Protein AF-A0A9D5FJN6-F1 (afdb_monomer_lite)

Structure (mmCIF, N/CA/C/O backbone):
data_AF-A0A9D5FJN6-F1
#
_entry.id   AF-A0A9D5FJN6-F1
#
loop_
_atom_site.group_PDB
_atom_site.id
_atom_site.type_symbol
_atom_site.label_atom_id
_atom_site.label_alt_id
_atom_site.label_comp_id
_atom_site.label_asym_id
_atom_site.label_entity_id
_atom_site.label_seq_id
_atom_site.pdbx_PDB_ins_code
_atom_site.Cartn_x
_atom_site.Cartn_y
_atom_site.Cartn_z
_atom_site.occupancy
_atom_site.B_iso_or_equiv
_atom_site.auth_seq_id
_atom_site.auth_comp_id
_atom_site.auth_asym_id
_atom_site.auth_atom_id
_atom_site.pdbx_PDB_model_num
ATOM 1 N N . MET A 1 1 ? -35.938 20.165 36.964 1.00 55.41 1 MET A N 1
ATOM 2 C CA . MET A 1 1 ? -35.004 19.094 36.531 1.00 55.41 1 MET A CA 1
ATOM 3 C C . MET A 1 1 ? -34.526 18.337 37.762 1.00 55.41 1 MET A C 1
ATOM 5 O O . MET A 1 1 ? -33.986 18.977 38.655 1.00 55.41 1 MET A O 1
ATOM 9 N N . LYS A 1 2 ? -34.762 17.019 37.854 1.00 56.34 2 LYS A N 1
ATOM 10 C CA . LYS A 1 2 ? -34.314 16.206 39.000 1.00 56.34 2 LYS A CA 1
ATOM 11 C C . LYS A 1 2 ? -32.778 16.084 38.978 1.00 56.34 2 LYS A C 1
ATOM 13 O O . LYS A 1 2 ? -32.235 15.764 37.924 1.00 56.34 2 LYS A O 1
ATOM 18 N N . PRO A 1 3 ? -32.067 16.296 40.097 1.00 59.59 3 PRO A N 1
ATOM 19 C CA . PRO A 1 3 ? -30.599 16.269 40.136 1.00 59.59 3 PRO A CA 1
ATOM 20 C C . PRO A 1 3 ? -29.989 14.943 39.643 1.00 59.59 3 PRO A C 1
ATOM 22 O O . PRO A 1 3 ? -28.913 14.951 39.050 1.00 59.59 3 PRO A O 1
ATOM 25 N N . GLY A 1 4 ? -30.714 13.823 39.762 1.00 65.62 4 GLY A N 1
ATOM 26 C CA . GLY A 1 4 ? -30.275 12.518 39.256 1.00 65.62 4 GLY A CA 1
ATOM 27 C C . GLY A 1 4 ? -30.167 12.400 37.727 1.00 65.62 4 GLY A C 1
ATOM 28 O O . GLY A 1 4 ? -29.387 11.587 37.242 1.00 65.62 4 GLY A O 1
ATOM 29 N N . SER A 1 5 ? -30.875 13.225 36.943 1.00 69.12 5 SER A N 1
ATOM 30 C CA . SER A 1 5 ? -30.835 13.114 35.475 1.00 69.12 5 SER A CA 1
ATOM 31 C C . SER A 1 5 ? -29.554 13.695 34.867 1.00 69.12 5 SER A C 1
ATOM 33 O O . SER A 1 5 ? -29.103 13.229 33.828 1.00 69.12 5 SER A O 1
ATOM 35 N N . LYS A 1 6 ? -28.936 14.691 35.516 1.00 77.81 6 LYS A N 1
ATOM 36 C CA . LYS A 1 6 ? -27.682 15.304 35.040 1.00 77.81 6 LYS A CA 1
ATOM 37 C C . LYS A 1 6 ? -26.479 14.379 35.242 1.00 77.81 6 LYS A C 1
ATOM 39 O O . LYS A 1 6 ? -25.625 14.295 34.367 1.00 77.81 6 LYS A O 1
ATOM 44 N N . LEU A 1 7 ? -26.448 13.654 36.362 1.00 80.25 7 LEU A N 1
ATOM 45 C CA . LEU A 1 7 ? -25.400 12.674 36.662 1.00 80.25 7 LEU A CA 1
ATOM 46 C C . LEU A 1 7 ? -25.478 11.458 35.732 1.00 80.25 7 LEU A C 1
ATOM 48 O O . LEU A 1 7 ? -24.451 11.003 35.239 1.00 80.25 7 LEU A O 1
ATOM 52 N N . ALA A 1 8 ? -26.692 10.988 35.424 1.00 83.50 8 ALA A N 1
ATOM 53 C CA . ALA A 1 8 ? -26.897 9.903 34.467 1.00 83.50 8 ALA A CA 1
ATOM 54 C C . ALA A 1 8 ? -26.418 10.280 33.054 1.00 83.50 8 ALA A C 1
ATOM 56 O O . ALA A 1 8 ? -25.700 9.510 32.421 1.00 83.50 8 ALA A O 1
ATOM 57 N N . VAL A 1 9 ? -26.750 11.487 32.582 1.00 88.06 9 VAL A N 1
ATOM 58 C CA . VAL A 1 9 ? -26.284 11.986 31.276 1.00 88.06 9 VAL A CA 1
ATOM 59 C C . VAL A 1 9 ? -24.763 12.154 31.259 1.00 88.06 9 VAL A C 1
ATOM 61 O O . VAL A 1 9 ? -24.118 11.720 30.308 1.00 88.06 9 VAL A O 1
ATOM 64 N N . GLY A 1 10 ? -24.174 12.716 32.319 1.00 90.38 10 GLY A N 1
ATOM 65 C CA . GLY A 1 10 ? -22.720 12.859 32.433 1.00 90.38 10 GLY A CA 1
ATOM 66 C C . GLY A 1 10 ? -21.983 11.517 32.393 1.00 90.38 10 GLY A C 1
ATOM 67 O O . GLY A 1 10 ? -21.005 11.375 31.661 1.00 90.38 10 GLY A O 1
ATOM 68 N N . GLY A 1 11 ? -22.488 10.511 33.113 1.00 92.69 11 GLY A N 1
ATOM 69 C CA . GLY A 1 11 ? -21.930 9.158 33.090 1.00 92.69 11 GLY A CA 1
ATOM 70 C C . GLY A 1 11 ? -22.026 8.497 31.713 1.00 92.69 11 GLY A C 1
ATOM 71 O O . GLY A 1 11 ? -21.062 7.885 31.256 1.00 92.69 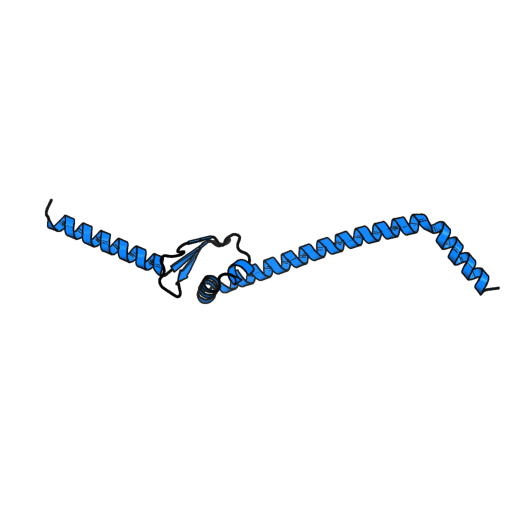11 GLY A O 1
ATOM 72 N N . LEU A 1 12 ? -23.154 8.671 31.018 1.00 94.19 12 LEU A N 1
ATOM 73 C CA . LEU A 1 12 ? -23.359 8.103 29.684 1.00 94.19 12 LEU A CA 1
ATOM 74 C C . LEU A 1 12 ? -22.412 8.720 28.644 1.00 94.19 12 LEU A C 1
ATOM 76 O O . LEU A 1 12 ? -21.827 8.003 27.833 1.00 94.19 12 LEU A O 1
ATOM 80 N N . LEU A 1 13 ? -22.215 10.040 28.703 1.00 94.94 13 LEU A N 1
ATOM 81 C CA . LEU A 1 13 ? -21.277 10.749 27.831 1.00 94.94 13 LEU A CA 1
ATOM 82 C C . LEU A 1 13 ? -19.830 10.310 28.078 1.00 94.94 13 LEU A C 1
ATOM 84 O O . LEU A 1 13 ? -19.089 10.079 27.124 1.00 94.94 13 LEU A O 1
ATOM 88 N N . LEU A 1 14 ? -19.437 10.142 29.343 1.00 94.88 14 LEU A N 1
ATOM 89 C CA . LEU A 1 14 ? -18.101 9.661 29.688 1.00 94.88 14 LEU A CA 1
ATOM 90 C C . LEU A 1 14 ? -17.868 8.230 29.182 1.00 94.88 14 LEU A C 1
ATOM 92 O O . LEU A 1 14 ? -16.828 7.951 28.587 1.00 94.88 14 LEU A O 1
ATOM 96 N N . ALA A 1 15 ? -18.843 7.337 29.365 1.00 95.44 15 ALA A N 1
ATOM 97 C CA . ALA A 1 15 ? -18.762 5.969 28.862 1.00 95.44 15 ALA A CA 1
ATOM 98 C C . ALA A 1 15 ? -18.632 5.933 27.330 1.00 95.44 15 ALA A C 1
ATOM 100 O O . ALA A 1 15 ? -17.781 5.218 26.800 1.00 95.44 15 ALA A O 1
ATOM 101 N N . ALA A 1 16 ? -19.412 6.753 26.617 1.00 95.62 16 ALA A N 1
ATOM 102 C CA . ALA A 1 16 ? -19.326 6.872 25.163 1.00 95.62 16 ALA A CA 1
ATOM 103 C C . ALA A 1 16 ? -17.960 7.409 24.701 1.00 95.62 16 ALA A C 1
ATOM 105 O O . ALA A 1 16 ? -17.390 6.901 23.732 1.00 95.62 16 ALA A O 1
ATOM 106 N N . ALA A 1 17 ? -17.399 8.392 25.412 1.00 94.62 17 ALA A N 1
ATOM 107 C CA . ALA A 1 17 ? -16.075 8.934 25.116 1.00 94.62 17 ALA A CA 1
ATOM 108 C C . ALA A 1 17 ? -14.974 7.874 25.294 1.00 94.62 17 ALA A C 1
ATOM 110 O O . ALA A 1 17 ? -14.144 7.687 24.403 1.00 94.62 17 ALA A O 1
ATOM 111 N N . LEU A 1 18 ? -15.001 7.124 26.401 1.00 95.19 18 LEU A N 1
ATOM 112 C CA . LEU A 1 18 ? -14.038 6.051 26.668 1.00 95.19 18 LEU A CA 1
ATOM 113 C C . LEU A 1 18 ? -14.151 4.908 25.653 1.00 95.19 18 LEU A C 1
ATOM 115 O O . LEU A 1 18 ? -13.131 4.425 25.163 1.00 95.19 18 LEU A O 1
ATOM 119 N N . ALA A 1 19 ? -15.373 4.515 25.284 1.00 94.81 19 ALA A N 1
ATOM 120 C CA . ALA A 1 19 ? -15.601 3.502 24.255 1.00 94.81 19 ALA A CA 1
ATOM 121 C C . ALA A 1 19 ? -15.058 3.946 22.887 1.00 94.81 19 ALA A C 1
ATOM 123 O O . ALA A 1 19 ? -14.404 3.164 22.195 1.00 94.81 19 ALA A O 1
ATOM 124 N N . SER A 1 20 ? -15.267 5.215 22.526 1.00 92.44 20 SER A N 1
ATOM 125 C CA . SER A 1 20 ? -14.778 5.786 21.265 1.00 92.44 20 SER A CA 1
ATOM 126 C C . SER A 1 20 ? -13.250 5.795 21.210 1.00 92.44 20 SER A C 1
ATOM 128 O O . SER A 1 20 ? -12.660 5.321 20.239 1.00 92.44 20 SER A O 1
ATOM 130 N N . LEU A 1 21 ? -12.594 6.250 22.282 1.00 93.06 21 LEU A N 1
ATOM 131 C CA . LEU A 1 21 ? -11.133 6.227 22.396 1.00 93.06 21 LEU A CA 1
ATOM 132 C C . LEU A 1 21 ? -10.582 4.797 22.387 1.00 93.06 21 LEU A C 1
ATOM 134 O O . LEU A 1 21 ? -9.571 4.533 21.740 1.00 93.06 21 LEU A O 1
ATOM 138 N N . GLY A 1 22 ? -11.269 3.862 23.046 1.00 93.06 22 GLY A N 1
ATOM 139 C CA . GLY A 1 22 ? -10.937 2.439 23.029 1.00 93.06 22 GLY A CA 1
ATOM 140 C C . GLY A 1 22 ? -10.969 1.848 21.616 1.00 93.06 22 GLY A C 1
ATOM 141 O O . GLY A 1 22 ? -10.050 1.142 21.188 1.00 93.06 22 GLY A O 1
ATOM 142 N N . TRP A 1 23 ? -12.013 2.177 20.853 1.00 94.12 23 TRP A N 1
ATOM 143 C CA . TRP A 1 23 ? -12.166 1.726 19.473 1.00 94.12 23 TRP A CA 1
ATOM 144 C C . TRP A 1 23 ? -11.106 2.337 18.549 1.00 94.12 23 TRP A C 1
ATOM 146 O O . TRP A 1 23 ? -10.448 1.604 17.812 1.00 94.12 23 TRP A O 1
ATOM 156 N N . MET A 1 24 ? -10.879 3.651 18.633 1.00 92.25 24 MET A N 1
ATOM 157 C CA . MET A 1 24 ? -9.876 4.354 17.821 1.00 92.25 24 MET A CA 1
ATOM 158 C C . MET A 1 24 ? -8.446 3.917 18.156 1.00 92.25 24 MET A C 1
ATOM 160 O O . MET A 1 24 ? -7.610 3.756 17.269 1.00 92.25 24 MET A O 1
ATOM 164 N N . GLY A 1 25 ? -8.155 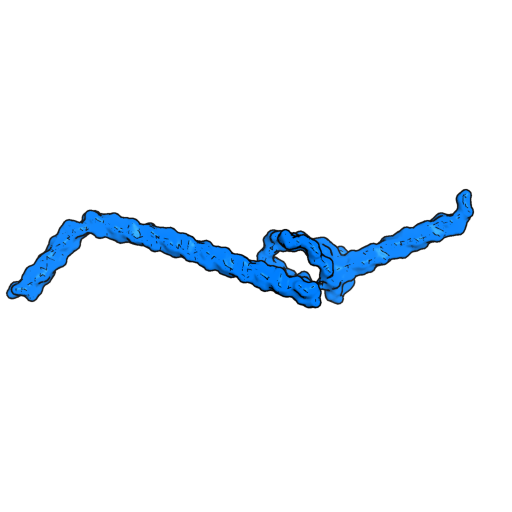3.690 19.436 1.00 91.69 25 GLY A N 1
ATOM 165 C CA . GLY A 1 25 ? -6.831 3.280 19.890 1.00 91.69 25 GLY A CA 1
ATOM 166 C C . GLY A 1 25 ? -6.476 1.835 19.539 1.00 91.69 25 GLY A C 1
ATOM 167 O O . GLY A 1 25 ? -5.305 1.470 19.576 1.00 91.69 25 GLY A O 1
ATOM 168 N N . SER A 1 26 ? -7.460 1.012 19.171 1.00 93.62 26 SER A N 1
ATOM 169 C CA . SER A 1 26 ? -7.263 -0.402 18.828 1.00 93.62 26 SER A CA 1
ATOM 170 C C . SER A 1 26 ? -7.293 -0.691 17.328 1.00 93.62 26 SER A C 1
ATOM 172 O O . SER A 1 26 ? -7.040 -1.831 16.945 1.00 93.62 26 SER A O 1
ATOM 174 N N . ARG A 1 27 ? -7.587 0.291 16.464 1.00 94.56 27 ARG A N 1
ATOM 175 C CA . ARG A 1 27 ? -7.759 0.076 15.017 1.00 94.56 27 ARG A CA 1
ATOM 176 C C . ARG A 1 27 ? -7.049 1.126 14.169 1.00 94.56 27 ARG A C 1
ATOM 178 O O . ARG A 1 27 ? -6.999 2.299 14.522 1.00 94.56 27 ARG A O 1
ATOM 185 N N . TYR A 1 28 ? -6.514 0.688 13.036 1.00 94.25 28 TYR A N 1
ATOM 186 C CA . TYR A 1 28 ? -6.154 1.539 11.911 1.00 94.25 28 TYR A CA 1
ATOM 187 C C . TYR A 1 28 ? -7.356 1.663 10.971 1.00 94.25 28 TYR A C 1
ATOM 189 O O . TYR A 1 28 ? -8.007 0.667 10.655 1.00 94.25 28 TYR A O 1
ATOM 197 N N . VAL A 1 29 ? -7.613 2.877 10.499 1.00 95.25 29 VAL A N 1
ATOM 198 C CA . VAL A 1 29 ? -8.503 3.171 9.375 1.00 95.25 29 VAL A CA 1
ATOM 199 C C . VAL A 1 29 ? -7.621 3.592 8.208 1.00 95.25 29 VAL A C 1
ATOM 201 O O . VAL A 1 29 ? -7.021 4.665 8.230 1.00 95.25 29 VAL A O 1
ATOM 204 N N . ILE A 1 30 ? -7.507 2.726 7.211 1.00 95.44 30 ILE A N 1
ATOM 205 C CA . ILE A 1 30 ? -6.594 2.888 6.084 1.00 95.44 30 ILE A CA 1
ATOM 206 C C . ILE A 1 30 ? -7.432 3.154 4.842 1.00 95.44 30 ILE A C 1
ATOM 208 O O . ILE A 1 30 ? -8.247 2.322 4.456 1.00 95.44 30 ILE A O 1
ATOM 212 N N . ARG A 1 31 ? -7.247 4.307 4.207 1.00 95.75 31 ARG A N 1
ATOM 213 C CA . ARG A 1 31 ? -7.856 4.608 2.913 1.00 95.75 31 ARG A CA 1
ATOM 214 C C . ARG A 1 31 ? -6.954 4.080 1.803 1.00 95.75 31 ARG A C 1
ATOM 216 O O . ARG A 1 31 ? -5.844 4.574 1.638 1.00 95.75 31 ARG A O 1
ATOM 223 N N . THR A 1 32 ? -7.422 3.090 1.063 1.00 94.06 32 THR A N 1
ATOM 224 C CA . THR A 1 32 ? -6.760 2.522 -0.117 1.00 94.06 32 THR A CA 1
ATOM 225 C C . THR A 1 32 ? -7.362 3.110 -1.394 1.00 94.06 32 THR A C 1
ATOM 227 O O . THR A 1 32 ? -8.349 3.852 -1.342 1.00 94.06 32 THR A O 1
ATOM 230 N N . SER A 1 33 ? -6.770 2.810 -2.552 1.00 89.88 33 SER A N 1
ATOM 231 C CA . SER A 1 33 ? -7.343 3.170 -3.860 1.00 89.88 33 SER A CA 1
ATOM 232 C C . SER A 1 33 ? -8.714 2.520 -4.102 1.00 89.88 33 SER A C 1
ATOM 234 O O . SER A 1 33 ? -9.553 3.106 -4.780 1.00 89.88 33 SER A O 1
ATOM 236 N N . GLU A 1 34 ? -8.959 1.357 -3.496 1.00 88.50 34 GLU A N 1
ATOM 237 C CA . GLU A 1 34 ? -10.192 0.571 -3.633 1.00 88.50 34 GLU A CA 1
ATOM 238 C C . GLU A 1 34 ? -11.257 0.897 -2.573 1.00 88.50 34 GLU A C 1
ATOM 240 O O . GLU A 1 34 ? -12.421 0.534 -2.733 1.00 88.50 34 GLU A O 1
ATOM 245 N N . GLY A 1 35 ? -10.899 1.592 -1.487 1.00 91.50 35 GLY A N 1
ATOM 246 C CA . GLY A 1 35 ? -11.850 1.939 -0.432 1.00 91.50 35 GLY A CA 1
ATOM 247 C C . GLY A 1 35 ? -11.214 2.177 0.934 1.00 91.50 35 GLY A C 1
ATOM 248 O O . GLY A 1 35 ? -10.194 2.851 1.058 1.00 91.50 35 GLY A O 1
ATOM 249 N N . TYR A 1 36 ? -11.854 1.665 1.985 1.00 94.12 36 TYR A N 1
ATOM 250 C CA . TYR A 1 36 ? -11.369 1.767 3.361 1.00 94.12 36 TYR A CA 1
ATOM 251 C C . TYR A 1 36 ? -11.157 0.377 3.955 1.00 94.12 36 TYR A C 1
ATOM 253 O O . TYR A 1 36 ? -12.086 -0.423 4.015 1.00 94.12 36 TYR A O 1
ATOM 261 N N . ALA A 1 37 ? -9.954 0.127 4.461 1.00 93.44 37 ALA A N 1
ATOM 262 C CA . ALA A 1 37 ? -9.619 -1.040 5.258 1.00 93.44 37 ALA A CA 1
ATOM 263 C C . ALA A 1 37 ? -9.579 -0.651 6.740 1.00 93.44 37 ALA A C 1
ATOM 265 O O . ALA A 1 37 ? -8.855 0.261 7.144 1.00 93.44 37 ALA A O 1
ATOM 266 N N . VAL A 1 38 ? -10.353 -1.353 7.567 1.00 94.38 38 VAL A N 1
ATOM 267 C CA . VAL A 1 38 ? -10.317 -1.198 9.025 1.00 94.38 38 VAL A CA 1
ATOM 268 C C . VAL A 1 38 ? -9.663 -2.434 9.615 1.00 94.38 38 VAL A C 1
ATOM 270 O O . VAL A 1 38 ? -10.242 -3.518 9.585 1.00 94.38 38 VAL A O 1
ATOM 273 N N . VAL A 1 39 ? -8.455 -2.274 10.151 1.00 94.50 39 VAL A N 1
ATOM 274 C CA . VAL A 1 39 ? -7.649 -3.390 10.664 1.00 94.50 39 VAL A CA 1
ATOM 275 C C . VAL A 1 39 ? -7.223 -3.131 12.108 1.00 94.50 39 VAL A C 1
ATOM 277 O O . VAL A 1 39 ? -6.924 -1.991 12.465 1.00 94.50 39 VAL A O 1
ATOM 280 N N . PRO A 1 40 ? -7.216 -4.142 12.986 1.00 93.31 40 PRO A N 1
ATOM 281 C CA . PRO A 1 40 ? -6.786 -3.967 14.364 1.00 93.31 40 PRO A CA 1
ATOM 282 C C . PRO A 1 40 ? -5.283 -3.679 14.459 1.00 93.31 40 PRO A C 1
ATOM 284 O O . PRO A 1 40 ? -4.461 -4.179 13.691 1.00 93.31 40 PRO A O 1
ATOM 287 N N . LYS A 1 41 ? -4.930 -2.860 15.449 1.00 91.81 41 LYS A N 1
ATOM 288 C CA . LYS A 1 41 ? -3.553 -2.565 15.834 1.00 91.81 41 LYS A CA 1
ATOM 289 C C . LYS A 1 41 ? -3.007 -3.710 16.675 1.00 91.81 41 LYS A C 1
ATOM 291 O O . LYS A 1 41 ? -3.714 -4.281 17.501 1.00 91.81 41 LYS A O 1
ATOM 296 N N . ARG A 1 42 ? -1.707 -3.980 16.538 1.00 88.38 42 ARG A N 1
ATOM 297 C CA . ARG A 1 42 ? -1.006 -4.915 17.431 1.00 88.38 42 ARG A CA 1
ATOM 298 C C . ARG A 1 42 ? -0.936 -4.395 18.870 1.00 88.38 42 ARG A C 1
ATOM 300 O O . ARG A 1 42 ? -1.010 -5.182 19.807 1.00 88.38 42 ARG A O 1
ATOM 307 N N . PHE A 1 43 ? -0.776 -3.084 19.033 1.00 88.88 43 PHE A N 1
ATOM 308 C CA . PHE A 1 43 ? -0.689 -2.417 20.328 1.00 88.88 43 PHE A CA 1
ATOM 309 C C . PHE A 1 43 ? -1.685 -1.267 20.385 1.00 88.88 43 PHE A C 1
ATOM 311 O O . PHE A 1 43 ? -1.911 -0.590 19.379 1.00 88.88 43 PHE A O 1
ATOM 318 N N . PHE A 1 44 ? -2.259 -1.037 21.565 1.00 90.44 44 PHE A N 1
ATOM 319 C CA . PHE A 1 44 ? -3.133 0.105 21.778 1.00 90.44 44 PHE A CA 1
ATOM 320 C C . PHE A 1 44 ? -2.343 1.402 21.588 1.00 90.44 44 PHE A C 1
ATOM 322 O O . PHE A 1 44 ? -1.348 1.636 22.271 1.00 90.44 44 PHE A O 1
ATOM 329 N N . SER A 1 45 ? -2.785 2.243 20.658 1.00 89.19 45 SER A N 1
ATOM 330 C CA . SER A 1 45 ? -2.220 3.569 20.458 1.00 89.19 45 SER A CA 1
ATOM 331 C C . SER A 1 45 ? -3.225 4.502 19.802 1.00 89.19 45 SER A C 1
ATOM 333 O O . SER A 1 45 ? -3.815 4.179 18.771 1.00 89.19 45 SER A O 1
ATOM 335 N N . LEU A 1 46 ? -3.355 5.705 20.356 1.00 88.00 46 LEU A N 1
ATOM 336 C CA . LEU A 1 46 ? -4.068 6.811 19.717 1.00 88.00 46 LEU A CA 1
ATOM 337 C C . LEU A 1 46 ? -3.207 7.519 18.660 1.00 88.00 46 LEU A C 1
ATOM 339 O O . LEU A 1 46 ? -3.728 8.323 17.891 1.00 88.00 46 LEU A O 1
ATOM 343 N N . SER A 1 47 ? -1.909 7.199 18.577 1.00 81.56 47 SER A N 1
ATOM 344 C CA . SER A 1 47 ? -1.085 7.641 17.456 1.00 81.56 47 SER A CA 1
ATOM 345 C C . SER A 1 47 ? -1.550 6.946 16.178 1.00 81.56 47 SER A C 1
ATOM 347 O O . SER A 1 47 ? -1.811 5.738 16.162 1.00 81.56 47 SER A O 1
ATOM 349 N N . THR A 1 48 ? -1.698 7.735 15.113 1.00 81.81 48 THR A N 1
ATOM 350 C CA . THR A 1 48 ? -2.018 7.261 13.760 1.00 81.81 48 THR A CA 1
ATOM 351 C C . THR A 1 48 ? -3.253 6.354 13.730 1.00 81.81 48 THR A C 1
ATOM 353 O O . THR A 1 48 ? -3.171 5.133 13.600 1.00 81.81 48 THR A O 1
ATOM 356 N N . VAL A 1 49 ? -4.434 6.946 13.918 1.00 90.75 49 VAL A N 1
ATOM 357 C CA . VAL A 1 49 ? -5.724 6.245 13.751 1.00 90.75 49 VAL A CA 1
ATOM 358 C C . VAL A 1 49 ? -6.092 6.142 12.274 1.00 90.75 49 VAL A C 1
ATOM 360 O O . VAL A 1 49 ? -6.614 5.121 11.841 1.00 90.75 49 VAL A O 1
ATOM 363 N N . TYR A 1 50 ? -5.773 7.180 11.501 1.00 94.19 50 TYR A N 1
ATOM 364 C CA . TYR A 1 50 ? -6.092 7.285 10.085 1.00 94.19 50 TYR A CA 1
ATOM 365 C C . TYR A 1 50 ? -4.823 7.295 9.233 1.00 94.19 50 TYR A C 1
ATOM 367 O O . TYR A 1 50 ? -3.856 7.982 9.566 1.00 94.19 50 TYR A O 1
ATOM 375 N N . VAL A 1 51 ? -4.846 6.550 8.131 1.00 94.06 51 VAL A N 1
ATOM 376 C CA . VAL A 1 51 ? -3.753 6.444 7.162 1.00 94.06 51 VAL A CA 1
ATOM 377 C C . VAL A 1 51 ? -4.335 6.598 5.762 1.00 94.06 51 VAL A C 1
ATOM 379 O O . VAL A 1 51 ? -5.211 5.831 5.378 1.00 94.06 51 VAL A O 1
ATOM 382 N N . ASP A 1 52 ? -3.851 7.567 4.986 1.00 95.56 52 ASP A N 1
ATOM 383 C CA . ASP A 1 52 ? -4.170 7.654 3.557 1.00 95.56 52 ASP A CA 1
ATOM 384 C C . ASP A 1 52 ? -3.072 6.949 2.757 1.00 95.56 52 ASP A C 1
ATOM 386 O O . ASP A 1 52 ? -1.948 7.443 2.667 1.00 95.56 52 ASP A O 1
ATOM 390 N N . ALA A 1 53 ? -3.398 5.772 2.230 1.00 94.25 53 ALA A N 1
ATOM 391 C CA . ALA A 1 53 ? -2.507 4.900 1.475 1.00 94.25 53 ALA A CA 1
ATOM 392 C C . ALA A 1 53 ? -2.909 4.792 -0.007 1.00 94.25 53 ALA A C 1
ATOM 394 O O . ALA A 1 53 ? -2.468 3.884 -0.707 1.00 94.25 53 ALA A O 1
ATOM 395 N N . ARG A 1 54 ? -3.747 5.711 -0.511 1.00 94.06 54 ARG A N 1
ATOM 396 C CA . ARG A 1 54 ? -4.211 5.700 -1.911 1.00 94.06 54 ARG A CA 1
ATOM 397 C C . ARG A 1 54 ? -3.089 5.809 -2.933 1.00 94.06 54 ARG A C 1
ATOM 399 O O . ARG A 1 54 ? -3.196 5.243 -4.011 1.00 94.06 54 ARG A O 1
ATOM 406 N N . THR A 1 55 ? -2.057 6.575 -2.604 1.00 94.12 55 THR A N 1
ATOM 407 C CA . THR A 1 55 ? -0.900 6.827 -3.473 1.00 94.12 55 THR A CA 1
ATOM 408 C C . THR A 1 55 ? 0.338 6.077 -2.999 1.00 94.12 55 THR A C 1
ATOM 410 O O . THR A 1 55 ? 1.447 6.427 -3.391 1.00 94.12 55 THR A O 1
ATOM 413 N N . TRP A 1 56 ? 0.174 5.128 -2.076 1.00 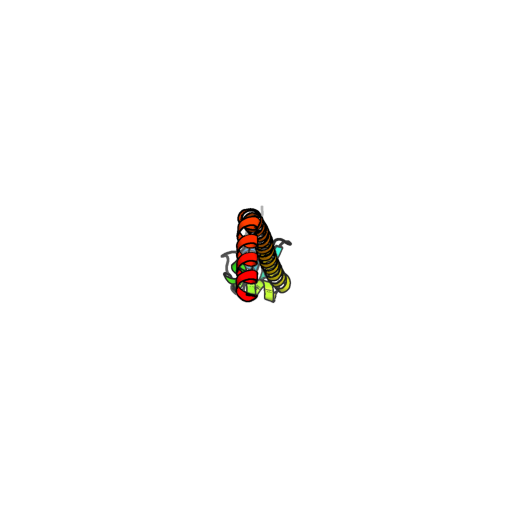94.94 56 TRP A N 1
ATOM 414 C CA . TRP A 1 56 ? 1.299 4.366 -1.560 1.00 94.94 56 TRP A CA 1
ATOM 415 C C . TRP A 1 56 ? 1.735 3.324 -2.564 1.00 94.94 56 TRP A C 1
ATOM 417 O O . TRP A 1 56 ? 0.914 2.626 -3.153 1.00 94.94 56 TRP A O 1
ATOM 427 N N . THR A 1 57 ? 3.047 3.211 -2.679 1.00 94.19 57 THR A N 1
ATOM 428 C CA . THR A 1 57 ? 3.711 2.146 -3.406 1.00 94.19 57 THR A CA 1
ATOM 429 C C . THR A 1 57 ? 3.896 0.911 -2.529 1.00 94.19 57 THR A C 1
ATOM 431 O O . THR A 1 57 ? 3.786 0.976 -1.298 1.00 94.19 57 THR A O 1
ATOM 434 N N . TYR A 1 58 ? 4.269 -0.222 -3.122 1.00 93.12 58 TYR A N 1
ATOM 435 C CA . TYR A 1 58 ? 4.677 -1.399 -2.354 1.00 93.12 58 TYR A CA 1
ATOM 436 C C . TYR A 1 58 ? 5.806 -1.060 -1.366 1.00 93.12 58 TYR A C 1
ATOM 438 O O . TYR A 1 58 ? 5.813 -1.530 -0.226 1.00 93.12 58 TYR A O 1
ATOM 446 N N . ARG A 1 59 ? 6.733 -0.178 -1.760 1.00 93.19 59 ARG A N 1
ATOM 447 C CA . ARG A 1 59 ? 7.827 0.292 -0.900 1.00 93.19 59 ARG A CA 1
ATOM 448 C C . ARG A 1 59 ? 7.329 1.095 0.304 1.00 93.19 59 ARG A C 1
ATOM 450 O O . ARG A 1 59 ? 7.897 0.966 1.386 1.00 93.19 59 ARG A O 1
ATOM 457 N N . ASP A 1 60 ? 6.268 1.882 0.152 1.00 95.31 60 ASP A N 1
ATOM 458 C CA . ASP A 1 60 ? 5.668 2.629 1.265 1.00 95.31 60 ASP A CA 1
ATOM 459 C C . ASP A 1 60 ? 5.049 1.707 2.320 1.00 95.31 60 ASP A C 1
ATOM 461 O O . ASP A 1 60 ? 5.118 2.004 3.519 1.00 95.31 60 ASP A O 1
ATOM 465 N N . PHE A 1 61 ? 4.484 0.576 1.884 1.00 94.00 61 PHE A N 1
ATOM 466 C CA . PHE A 1 61 ? 4.044 -0.496 2.777 1.00 94.00 61 PHE A CA 1
ATOM 467 C C . PHE A 1 61 ? 5.225 -1.248 3.395 1.00 94.00 61 PHE A C 1
ATOM 469 O O . PHE A 1 61 ? 5.160 -1.647 4.559 1.00 94.00 61 PHE A O 1
ATOM 476 N N . ASP A 1 62 ? 6.320 -1.437 2.656 1.00 93.69 62 ASP A N 1
ATOM 477 C CA . ASP A 1 62 ? 7.517 -2.089 3.189 1.00 93.69 62 ASP A CA 1
ATOM 478 C C . ASP A 1 62 ? 8.195 -1.250 4.284 1.00 93.69 62 ASP A C 1
ATOM 480 O O . ASP A 1 62 ? 8.612 -1.786 5.310 1.00 93.69 62 ASP A O 1
ATOM 484 N N . ALA A 1 63 ? 8.172 0.077 4.133 1.00 94.81 63 ALA A N 1
ATOM 485 C CA . ALA A 1 63 ? 8.634 1.033 5.137 1.00 94.81 63 ALA A CA 1
ATOM 486 C C . ALA A 1 63 ? 7.765 1.073 6.412 1.00 94.81 63 ALA A C 1
ATOM 488 O O . ALA A 1 63 ? 8.184 1.652 7.414 1.00 94.81 63 ALA A O 1
ATOM 489 N N . ARG A 1 64 ? 6.562 0.479 6.389 1.00 93.25 64 ARG A N 1
ATOM 490 C CA . ARG A 1 64 ? 5.590 0.473 7.500 1.00 93.25 64 ARG A CA 1
ATOM 491 C C . ARG A 1 64 ? 5.113 -0.950 7.807 1.00 93.25 64 ARG A C 1
ATOM 493 O O . ARG A 1 64 ? 3.957 -1.310 7.541 1.00 93.25 64 ARG A O 1
ATOM 500 N N . PRO A 1 65 ? 6.001 -1.799 8.356 1.00 93.06 65 PRO A N 1
ATOM 501 C CA . PRO A 1 65 ? 5.747 -3.226 8.523 1.00 93.06 65 PRO A CA 1
ATOM 502 C C . PRO A 1 65 ? 4.561 -3.533 9.445 1.00 93.06 65 PRO A C 1
ATOM 504 O O . PRO A 1 65 ? 3.930 -4.577 9.295 1.00 93.06 65 PRO A O 1
ATOM 507 N N . GLU A 1 66 ? 4.238 -2.658 10.395 1.00 91.81 66 GLU A N 1
ATOM 508 C CA . GLU A 1 66 ? 3.077 -2.777 11.277 1.00 91.81 66 GLU A CA 1
ATOM 509 C C . GLU A 1 66 ? 1.750 -2.670 10.519 1.00 91.81 66 GLU A C 1
ATOM 511 O O . GLU A 1 66 ? 0.857 -3.488 10.746 1.00 91.81 66 GLU A O 1
ATOM 516 N N . ILE A 1 67 ? 1.649 -1.734 9.572 1.00 92.44 67 ILE A N 1
ATOM 517 C CA . ILE A 1 67 ? 0.465 -1.560 8.724 1.00 92.44 67 ILE A CA 1
ATOM 518 C C . ILE A 1 67 ? 0.373 -2.718 7.737 1.00 92.44 67 ILE A C 1
ATOM 520 O O . ILE A 1 67 ? -0.685 -3.333 7.616 1.00 92.44 67 ILE A O 1
ATOM 524 N N . ARG A 1 68 ? 1.495 -3.072 7.094 1.00 94.31 68 ARG A N 1
ATOM 525 C CA . ARG A 1 68 ? 1.551 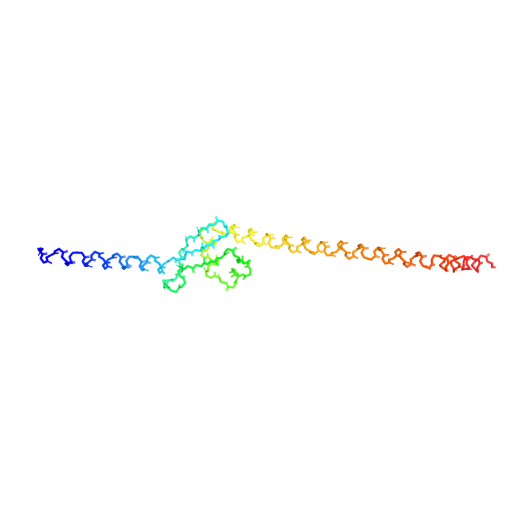-4.204 6.162 1.00 94.31 68 ARG A CA 1
ATOM 526 C C . ARG A 1 68 ? 1.076 -5.492 6.827 1.00 94.31 68 ARG A C 1
ATOM 528 O 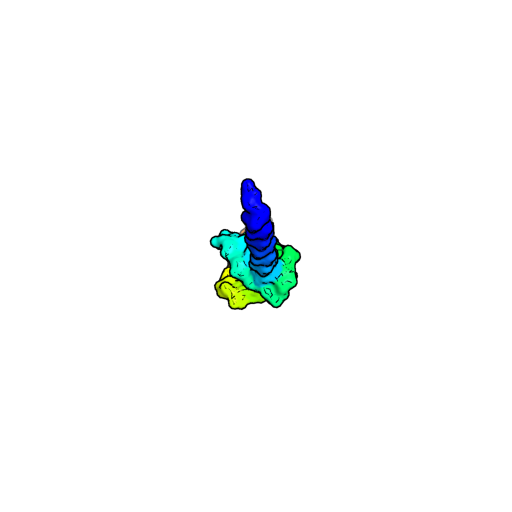O . ARG A 1 68 ? 0.182 -6.150 6.310 1.00 94.31 68 ARG A O 1
ATOM 535 N N . LYS A 1 69 ? 1.625 -5.825 8.000 1.00 93.19 69 LYS A N 1
ATOM 536 C CA . LYS A 1 69 ? 1.237 -7.030 8.748 1.00 93.19 69 LYS A CA 1
ATOM 537 C C . LYS A 1 69 ? -0.241 -7.015 9.124 1.00 93.19 69 LYS A C 1
ATOM 539 O O . LYS A 1 69 ? -0.890 -8.035 8.929 1.00 93.19 69 LYS A O 1
ATOM 544 N N . ALA A 1 70 ? -0.761 -5.889 9.617 1.00 93.00 70 ALA A N 1
ATOM 545 C CA . ALA A 1 70 ? -2.173 -5.766 9.975 1.00 93.00 70 ALA A CA 1
ATOM 546 C C . ALA A 1 70 ? -3.095 -5.921 8.754 1.00 93.00 70 ALA A C 1
ATOM 548 O O . ALA A 1 70 ? -4.125 -6.577 8.832 1.00 93.00 70 ALA A O 1
ATOM 549 N N . MET A 1 71 ? -2.728 -5.371 7.601 1.00 94.00 71 MET A N 1
ATOM 550 C CA . MET A 1 71 ? -3.496 -5.565 6.371 1.00 94.00 71 MET A CA 1
ATOM 551 C C . MET A 1 71 ? -3.459 -7.023 5.905 1.00 94.00 71 MET A C 1
ATOM 553 O O . MET A 1 71 ? -4.510 -7.623 5.679 1.00 94.00 71 MET A O 1
ATOM 557 N N . THR A 1 72 ? -2.272 -7.629 5.838 1.00 93.75 72 THR A N 1
ATOM 558 C CA . THR A 1 72 ? -2.113 -9.025 5.412 1.00 93.75 72 THR A CA 1
ATOM 559 C C . THR A 1 72 ? -2.850 -9.999 6.332 1.00 93.75 72 THR A C 1
ATOM 561 O O . THR A 1 72 ? -3.545 -10.884 5.843 1.00 93.75 72 THR A O 1
ATOM 564 N N . SER A 1 73 ? -2.764 -9.829 7.656 1.00 92.56 73 SER A N 1
ATOM 565 C CA . SER A 1 73 ? -3.427 -10.729 8.613 1.00 92.56 73 SER A CA 1
ATOM 566 C C . SER A 1 73 ? -4.953 -10.605 8.625 1.00 92.56 73 SER A C 1
ATOM 568 O O . SER A 1 73 ? -5.620 -11.457 9.203 1.00 92.56 73 SER A O 1
ATOM 570 N N . HIS A 1 74 ? -5.506 -9.559 8.006 1.00 92.25 74 HIS A N 1
ATOM 571 C CA . HIS A 1 74 ? -6.943 -9.284 7.953 1.00 92.25 74 HIS A CA 1
ATOM 572 C C . HIS A 1 74 ? -7.525 -9.367 6.537 1.00 92.25 74 HIS A C 1
ATOM 574 O O . HIS A 1 74 ? -8.568 -8.777 6.271 1.00 92.25 74 HIS A O 1
ATOM 580 N N . GLY A 1 75 ? -6.878 -10.123 5.644 1.00 91.88 75 GLY A N 1
ATOM 581 C CA . GLY A 1 75 ? -7.432 -10.460 4.329 1.00 91.88 75 GLY A CA 1
ATOM 582 C C . GLY A 1 75 ? -7.134 -9.452 3.220 1.00 91.88 75 GLY A C 1
ATOM 583 O O . GLY A 1 75 ? -7.591 -9.640 2.104 1.00 91.88 75 GLY A O 1
ATOM 584 N N . TYR A 1 76 ? -6.323 -8.424 3.484 1.00 93.06 76 TYR A N 1
ATOM 585 C CA . TYR A 1 76 ? -5.880 -7.458 2.469 1.00 93.06 76 TYR A CA 1
ATOM 586 C C . TYR A 1 76 ? -4.489 -7.804 1.907 1.00 93.06 76 TYR A C 1
ATOM 588 O O . TYR A 1 76 ? -3.762 -6.929 1.442 1.00 93.06 76 TYR A O 1
ATOM 596 N N . GLY A 1 77 ? -4.071 -9.072 2.003 1.00 90.81 77 GLY A N 1
ATOM 597 C CA . GLY A 1 77 ? -2.789 -9.537 1.461 1.00 90.81 77 GLY A CA 1
ATOM 598 C C . GLY A 1 77 ? -2.731 -9.459 -0.065 1.00 90.81 77 GLY A C 1
ATOM 599 O O . GLY A 1 77 ? -1.700 -9.068 -0.618 1.00 90.81 77 GLY A O 1
ATOM 600 N N . ASP A 1 78 ? -3.854 -9.753 -0.720 1.00 92.94 78 ASP A N 1
ATOM 601 C CA . ASP A 1 78 ? -3.974 -9.732 -2.179 1.00 92.94 78 ASP A CA 1
ATOM 602 C C . ASP A 1 78 ? -3.792 -8.311 -2.715 1.00 92.94 78 ASP A C 1
ATOM 604 O O . ASP A 1 78 ? -2.938 -8.106 -3.566 1.00 92.94 78 ASP A O 1
ATOM 608 N N . TYR A 1 79 ? -4.422 -7.307 -2.090 1.00 91.94 79 TYR A N 1
ATOM 609 C CA . TYR A 1 79 ? -4.226 -5.887 -2.421 1.00 91.94 79 TYR A CA 1
ATOM 610 C C . TYR A 1 79 ? -2.741 -5.480 -2.466 1.00 91.94 79 TYR A C 1
ATOM 612 O O . TYR A 1 79 ? -2.283 -4.821 -3.397 1.00 91.94 79 TYR A O 1
ATOM 620 N N . ILE A 1 80 ? -1.954 -5.888 -1.464 1.00 91.88 80 ILE A N 1
ATOM 621 C CA . ILE A 1 80 ? -0.523 -5.542 -1.388 1.00 91.88 80 ILE A CA 1
ATOM 622 C C . ILE A 1 80 ? 0.279 -6.279 -2.469 1.00 91.88 80 ILE A C 1
ATOM 624 O O . ILE A 1 80 ? 1.250 -5.744 -3.011 1.00 91.88 80 ILE A O 1
ATOM 628 N N . THR A 1 81 ? -0.118 -7.510 -2.778 1.00 92.81 81 THR A N 1
ATOM 629 C CA . THR A 1 81 ? 0.517 -8.334 -3.811 1.00 92.81 81 THR A CA 1
ATOM 630 C C . THR A 1 81 ? 0.212 -7.793 -5.207 1.00 92.81 81 THR A C 1
ATOM 632 O O . THR A 1 81 ? 1.129 -7.651 -6.018 1.00 92.81 81 THR A O 1
ATOM 635 N N . ASP A 1 82 ? -1.038 -7.413 -5.457 1.00 92.50 82 ASP A N 1
ATOM 636 C CA . ASP A 1 82 ? -1.503 -6.817 -6.707 1.00 92.50 82 ASP A CA 1
ATOM 637 C C . ASP A 1 82 ? -0.846 -5.465 -6.958 1.00 92.50 82 ASP A C 1
ATOM 639 O O . ASP A 1 82 ? -0.388 -5.209 -8.072 1.00 92.50 82 ASP A O 1
ATOM 643 N N . LEU A 1 83 ? -0.688 -4.642 -5.917 1.00 92.06 83 LEU A N 1
ATOM 644 C CA . LEU A 1 83 ? 0.058 -3.387 -5.996 1.00 92.06 83 LEU A CA 1
ATOM 645 C C . LEU A 1 83 ? 1.500 -3.622 -6.467 1.00 92.06 83 LEU A C 1
ATOM 647 O O . LEU A 1 83 ? 1.966 -2.980 -7.407 1.00 92.06 83 LEU A O 1
ATOM 651 N N . ARG A 1 84 ? 2.197 -4.598 -5.870 1.00 93.50 84 ARG A N 1
ATOM 652 C CA . ARG A 1 84 ? 3.565 -4.958 -6.275 1.00 93.50 84 ARG A CA 1
ATOM 653 C C . ARG A 1 84 ? 3.620 -5.457 -7.716 1.00 93.50 84 ARG A C 1
ATOM 655 O O . ARG A 1 84 ? 4.547 -5.122 -8.456 1.00 93.50 84 ARG A O 1
ATOM 662 N N . ALA A 1 85 ? 2.657 -6.287 -8.110 1.00 93.88 85 ALA A N 1
ATOM 663 C CA . ALA A 1 85 ? 2.580 -6.816 -9.464 1.00 93.88 85 ALA A CA 1
ATOM 664 C C . ALA A 1 85 ? 2.321 -5.698 -10.485 1.00 93.88 85 ALA A C 1
ATOM 666 O O . ALA A 1 85 ? 2.970 -5.675 -11.530 1.00 93.88 85 ALA A O 1
ATOM 667 N N . ALA A 1 86 ? 1.428 -4.757 -10.172 1.00 91.94 86 ALA A N 1
ATOM 668 C CA . ALA A 1 86 ? 1.133 -3.596 -11.004 1.00 91.94 86 ALA A CA 1
ATOM 669 C C . ALA A 1 86 ? 2.364 -2.698 -11.184 1.00 91.94 86 ALA A C 1
ATOM 671 O O . ALA A 1 86 ? 2.706 -2.362 -12.315 1.00 91.94 86 ALA A O 1
ATOM 672 N N . GLU A 1 87 ? 3.085 -2.391 -10.104 1.00 93.06 87 GLU A N 1
ATOM 673 C CA . GLU A 1 87 ? 4.336 -1.622 -10.169 1.00 93.06 87 GLU A CA 1
ATOM 674 C C . GLU A 1 87 ? 5.409 -2.324 -10.998 1.00 93.06 87 GLU A C 1
ATOM 676 O O . GLU A 1 87 ? 6.081 -1.699 -11.815 1.00 93.06 87 GLU A O 1
ATOM 681 N N . THR A 1 88 ? 5.554 -3.638 -10.820 1.00 93.94 88 THR A N 1
ATOM 682 C CA . THR A 1 88 ? 6.533 -4.420 -11.584 1.00 93.94 88 THR A CA 1
ATOM 683 C C . THR A 1 88 ? 6.200 -4.405 -13.074 1.00 93.94 88 THR A C 1
ATOM 685 O O . THR A 1 88 ? 7.095 -4.220 -13.893 1.00 93.94 88 THR A O 1
ATOM 688 N N . ARG A 1 89 ? 4.920 -4.570 -13.438 1.00 94.56 89 ARG A N 1
ATOM 689 C CA . A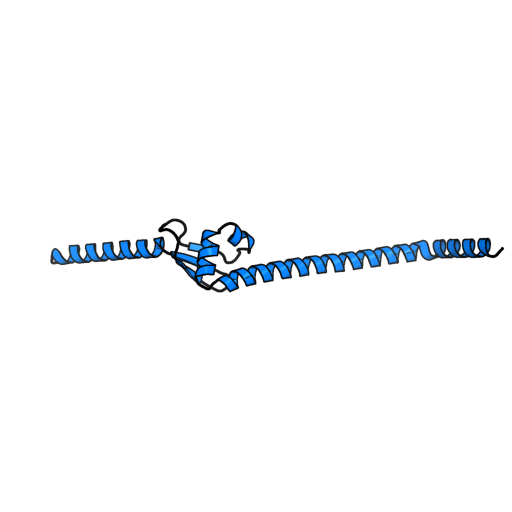RG A 1 89 ? 4.471 -4.497 -14.837 1.00 94.56 89 ARG A CA 1
ATOM 690 C C . ARG A 1 89 ? 4.729 -3.118 -15.434 1.00 94.56 89 ARG A C 1
ATOM 692 O O . ARG A 1 89 ? 5.344 -3.050 -16.489 1.00 94.56 89 ARG A O 1
ATOM 699 N N . ALA A 1 90 ? 4.362 -2.049 -14.727 1.00 93.44 90 ALA A N 1
ATOM 700 C CA . ALA A 1 90 ? 4.611 -0.681 -15.177 1.00 93.44 90 ALA A CA 1
ATOM 701 C C . ALA A 1 90 ? 6.108 -0.425 -15.431 1.00 93.44 90 ALA A C 1
ATOM 703 O O . ALA A 1 90 ? 6.477 0.087 -16.481 1.00 93.44 90 ALA A O 1
ATOM 704 N N . ALA A 1 91 ? 6.984 -0.870 -14.524 1.00 93.25 91 ALA A N 1
ATOM 705 C CA . ALA A 1 91 ? 8.429 -0.725 -14.698 1.00 93.25 91 ALA A CA 1
ATOM 706 C C . ALA A 1 91 ? 8.972 -1.504 -15.913 1.00 93.25 91 ALA A C 1
ATOM 708 O O . ALA A 1 91 ? 9.892 -1.045 -16.590 1.00 93.25 91 ALA A O 1
ATOM 709 N N . VAL A 1 92 ? 8.418 -2.689 -16.193 1.00 95.88 92 VAL A N 1
ATOM 710 C CA . VAL A 1 92 ? 8.786 -3.495 -17.369 1.00 95.88 92 VAL A CA 1
ATOM 711 C C . VAL A 1 92 ? 8.306 -2.833 -18.660 1.00 95.88 92 VAL A C 1
ATOM 713 O O . VAL A 1 92 ? 9.069 -2.778 -19.627 1.00 95.88 92 VAL A O 1
ATOM 716 N N . ASP A 1 93 ? 7.079 -2.318 -18.676 1.00 96.88 93 ASP A N 1
ATOM 717 C CA . ASP A 1 93 ? 6.506 -1.633 -19.835 1.00 96.88 93 ASP A CA 1
ATOM 718 C C . ASP A 1 93 ? 7.291 -0.354 -20.167 1.00 96.88 93 ASP A C 1
ATOM 720 O O . ASP A 1 93 ? 7.643 -0.135 -21.329 1.00 96.88 93 ASP A O 1
ATOM 724 N N . ASP A 1 94 ? 7.680 0.424 -19.153 1.00 94.81 94 ASP A N 1
ATOM 725 C CA . ASP A 1 94 ? 8.537 1.604 -19.315 1.00 94.81 94 ASP A CA 1
ATOM 726 C C . ASP A 1 94 ? 9.915 1.236 -19.888 1.00 94.81 94 ASP A C 1
ATOM 728 O O . ASP A 1 94 ? 10.401 1.863 -20.836 1.00 94.81 94 ASP A O 1
ATOM 732 N N . ALA A 1 95 ? 10.548 0.184 -19.357 1.00 93.31 95 ALA A N 1
ATOM 733 C CA . ALA A 1 95 ? 11.841 -0.290 -19.849 1.00 93.31 95 ALA A CA 1
ATOM 734 C C . ALA A 1 95 ? 11.757 -0.766 -21.308 1.00 93.31 95 ALA A C 1
ATOM 736 O O . ALA A 1 95 ? 12.661 -0.508 -22.109 1.00 93.31 95 ALA A O 1
ATOM 737 N N . ARG A 1 96 ? 10.657 -1.433 -21.673 1.00 95.62 96 ARG A N 1
ATOM 738 C CA . ARG A 1 96 ? 10.396 -1.868 -23.044 1.00 95.62 96 ARG A CA 1
ATOM 739 C C . ARG A 1 96 ? 10.212 -0.679 -23.984 1.00 95.62 96 ARG A C 1
ATOM 741 O O . ARG A 1 96 ? 10.851 -0.653 -25.035 1.00 95.62 96 ARG A O 1
ATOM 748 N N . ALA A 1 97 ? 9.400 0.306 -23.607 1.00 94.88 97 ALA A N 1
ATOM 749 C CA . ALA A 1 97 ? 9.183 1.510 -24.406 1.00 94.88 97 ALA A CA 1
ATOM 750 C C . ALA A 1 97 ? 10.498 2.276 -24.641 1.00 94.88 97 ALA A C 1
ATOM 752 O O . ALA A 1 97 ? 10.780 2.732 -25.756 1.00 94.88 97 ALA A O 1
ATOM 753 N N . TYR A 1 98 ? 11.349 2.352 -23.614 1.00 92.44 98 TYR A N 1
ATOM 754 C CA . TYR A 1 98 ? 12.678 2.946 -23.726 1.00 92.44 98 TYR A CA 1
ATOM 755 C C . TYR A 1 98 ? 13.576 2.179 -24.712 1.00 92.44 98 TYR A C 1
ATOM 757 O O . TYR A 1 98 ? 14.221 2.786 -25.569 1.00 92.44 98 TYR A O 1
ATOM 765 N N . ALA A 1 99 ? 13.581 0.844 -24.644 1.00 93.81 99 ALA A N 1
ATOM 766 C CA . ALA A 1 99 ? 14.364 0.001 -25.546 1.00 93.81 99 ALA A CA 1
ATOM 767 C C . ALA A 1 99 ? 13.888 0.086 -27.008 1.00 93.81 99 ALA A C 1
ATOM 769 O O . ALA A 1 99 ? 14.714 0.192 -27.915 1.00 93.81 99 ALA A O 1
ATOM 770 N N . GLU A 1 100 ? 12.574 0.083 -27.249 1.00 95.19 100 GLU A N 1
ATOM 771 C CA . GLU A 1 100 ? 11.995 0.238 -28.591 1.00 95.19 100 GLU A CA 1
ATOM 772 C C . GLU A 1 100 ? 12.370 1.595 -29.201 1.00 95.19 100 GLU A C 1
ATOM 774 O O . GLU A 1 100 ? 12.807 1.660 -30.352 1.00 95.19 100 GLU A O 1
ATOM 779 N N . THR A 1 101 ? 12.305 2.662 -28.402 1.00 94.88 101 THR A N 1
ATOM 780 C CA . THR A 1 101 ? 12.738 4.003 -28.818 1.00 94.88 101 THR A CA 1
ATOM 781 C C . THR A 1 101 ? 14.229 4.025 -29.164 1.00 94.88 101 THR A C 1
ATOM 783 O O . THR A 1 101 ? 14.614 4.509 -30.228 1.00 94.88 101 THR A O 1
ATOM 786 N N . GLY A 1 102 ? 15.082 3.449 -28.309 1.00 93.06 102 GLY A N 1
ATOM 787 C CA . GLY A 1 102 ? 16.523 3.364 -28.559 1.00 93.06 102 GLY A CA 1
ATOM 788 C C . GLY A 1 102 ? 16.869 2.567 -29.820 1.00 93.06 102 GLY A C 1
ATOM 789 O O . GLY A 1 102 ? 17.750 2.962 -30.583 1.00 93.06 102 GLY A O 1
ATOM 790 N N . TRP A 1 103 ? 16.146 1.478 -30.086 1.00 93.38 103 TRP A N 1
ATOM 791 C CA . TRP A 1 103 ? 16.323 0.673 -31.294 1.00 93.38 103 TRP A CA 1
ATOM 792 C C . TRP A 1 103 ? 15.957 1.431 -32.573 1.00 93.38 103 TRP A C 1
ATOM 794 O O . TRP A 1 103 ? 16.661 1.307 -33.575 1.00 93.38 103 TRP A O 1
ATOM 804 N N . LEU A 1 104 ? 14.887 2.230 -32.547 1.00 94.12 104 LEU A N 1
ATOM 805 C CA . LEU A 1 104 ? 14.510 3.083 -33.677 1.00 94.12 104 LEU A CA 1
ATOM 806 C C . LEU A 1 104 ? 15.582 4.138 -33.959 1.00 94.12 104 LEU A C 1
ATOM 808 O O . LEU A 1 104 ? 16.026 4.259 -35.098 1.00 94.12 104 LEU A O 1
ATOM 812 N N . LEU A 1 105 ? 16.080 4.811 -32.919 1.00 93.06 105 LEU A N 1
ATOM 813 C CA . LEU A 1 105 ? 17.169 5.781 -33.059 1.00 93.06 105 LEU A CA 1
ATOM 814 C C . LEU A 1 105 ? 18.441 5.136 -33.618 1.00 93.06 105 LEU A C 1
ATOM 816 O O . LEU A 1 105 ? 19.099 5.712 -34.483 1.00 93.06 105 LEU A O 1
ATOM 820 N N . LEU A 1 106 ? 18.778 3.928 -33.159 1.00 91.81 106 LEU A N 1
ATOM 821 C CA . LEU A 1 106 ? 19.923 3.186 -33.677 1.00 91.81 106 LEU A CA 1
ATOM 822 C C . LEU A 1 106 ? 19.732 2.820 -35.153 1.00 91.81 106 LEU A C 1
ATOM 824 O O . LEU A 1 106 ? 20.650 3.007 -35.947 1.00 91.81 106 LEU A O 1
ATOM 828 N N . LYS A 1 107 ? 18.551 2.320 -35.531 1.00 93.94 107 LYS A N 1
ATOM 829 C CA . LYS A 1 107 ? 18.219 2.005 -36.926 1.00 93.94 107 LYS A CA 1
ATOM 830 C C . LYS A 1 107 ? 18.351 3.225 -37.828 1.00 93.94 107 LYS A C 1
ATOM 832 O O . LYS A 1 107 ? 18.962 3.119 -38.889 1.00 93.94 107 LYS A O 1
ATOM 837 N N . ASP A 1 108 ? 17.816 4.362 -37.401 1.00 94.19 108 ASP A N 1
ATOM 838 C CA . ASP A 1 108 ? 17.885 5.604 -38.165 1.00 94.19 108 ASP A CA 1
ATOM 839 C C . ASP A 1 108 ? 19.332 6.094 -38.289 1.00 94.19 108 ASP A C 1
ATOM 841 O O . ASP A 1 108 ? 19.767 6.456 -39.382 1.00 94.19 108 ASP A O 1
ATOM 845 N N . ALA A 1 109 ? 20.121 6.017 -37.214 1.00 89.31 109 ALA A N 1
ATOM 846 C CA . ALA A 1 109 ? 21.539 6.365 -37.242 1.00 89.31 109 ALA A CA 1
ATOM 847 C C . ALA A 1 109 ? 22.346 5.457 -38.185 1.00 89.31 109 ALA A C 1
ATOM 849 O O . ALA A 1 109 ? 23.143 5.953 -38.982 1.00 89.31 109 ALA A O 1
ATOM 850 N N . VAL A 1 110 ? 22.119 4.139 -38.135 1.00 90.69 110 VAL A N 1
ATOM 851 C CA . VAL A 1 110 ? 22.760 3.173 -39.040 1.00 90.69 110 VAL A CA 1
ATOM 852 C C . VAL A 1 110 ? 22.361 3.450 -40.484 1.00 90.69 110 VAL A C 1
ATOM 854 O O . VAL A 1 110 ? 23.226 3.456 -41.352 1.00 90.69 110 VAL A O 1
ATOM 857 N N . ARG A 1 111 ? 21.082 3.729 -40.752 1.00 91.06 111 ARG A N 1
ATOM 858 C CA . ARG A 1 111 ? 20.608 4.067 -42.097 1.00 91.06 111 ARG A CA 1
ATOM 859 C C . ARG A 1 111 ? 21.288 5.325 -42.632 1.00 91.06 111 ARG A C 1
ATOM 861 O O . ARG A 1 111 ? 21.832 5.287 -43.726 1.00 91.06 111 ARG A O 1
ATOM 868 N N . VAL A 1 112 ? 21.322 6.402 -41.846 1.00 90.25 112 VAL A N 1
ATOM 869 C CA . VAL A 1 112 ? 22.002 7.652 -42.223 1.00 90.25 112 VAL A CA 1
ATOM 870 C C . VAL A 1 112 ? 23.495 7.426 -42.462 1.00 90.25 112 VAL A C 1
ATOM 872 O O . VAL A 1 112 ? 24.058 7.993 -43.396 1.00 90.25 112 VAL A O 1
ATOM 875 N N . PHE A 1 113 ? 24.145 6.606 -41.634 1.00 87.12 113 PHE A N 1
ATOM 876 C CA . PHE A 1 113 ? 25.547 6.244 -41.824 1.00 87.12 113 PHE A CA 1
ATOM 877 C C . PHE A 1 113 ? 25.748 5.484 -43.140 1.00 87.12 113 PHE A C 1
ATOM 879 O O . PHE A 1 113 ? 26.582 5.879 -43.949 1.00 87.12 113 PHE A O 1
ATOM 886 N N . VAL A 1 114 ? 24.962 4.433 -43.382 1.00 88.38 114 VAL A N 1
ATOM 887 C CA . VAL A 1 114 ? 25.044 3.645 -44.616 1.00 88.38 114 VAL A CA 1
ATOM 888 C C . VAL A 1 114 ? 24.786 4.524 -45.834 1.00 88.38 114 VAL A C 1
ATOM 890 O O . VAL A 1 114 ? 25.617 4.525 -46.728 1.00 88.38 114 VAL A O 1
ATOM 893 N N . ASP A 1 115 ? 23.723 5.329 -45.853 1.00 87.81 115 ASP A N 1
ATOM 894 C CA . ASP A 1 115 ? 23.404 6.212 -46.984 1.00 87.81 115 ASP A CA 1
ATOM 895 C C . ASP A 1 115 ? 24.522 7.237 -47.248 1.00 87.81 115 ASP A C 1
ATOM 897 O O . ASP A 1 115 ? 24.804 7.577 -48.395 1.00 87.81 115 ASP A O 1
ATOM 901 N N . ARG A 1 116 ? 25.201 7.714 -46.195 1.00 84.56 116 ARG A N 1
ATOM 902 C CA . ARG A 1 116 ? 26.317 8.663 -46.314 1.00 84.56 116 ARG A CA 1
ATOM 903 C C . ARG A 1 116 ? 27.601 8.030 -46.850 1.00 84.56 116 ARG A C 1
ATOM 905 O O . ARG A 1 116 ? 28.354 8.715 -47.534 1.00 84.56 116 ARG A O 1
ATOM 912 N N . TYR A 1 117 ? 27.870 6.774 -46.508 1.00 83.00 117 TYR A N 1
ATOM 913 C CA . TYR A 1 117 ? 29.126 6.092 -46.840 1.00 83.00 117 TYR A CA 1
ATOM 914 C C . TYR A 1 117 ? 28.953 4.966 -47.867 1.00 83.00 117 TYR A C 1
ATOM 916 O O . TYR A 1 117 ? 29.907 4.239 -48.134 1.00 83.00 117 TYR A O 1
ATOM 924 N N . ALA A 1 118 ? 27.763 4.806 -48.452 1.00 73.50 118 ALA A N 1
ATOM 925 C CA . ALA A 1 118 ? 27.444 3.729 -49.387 1.00 73.50 118 ALA A CA 1
ATOM 926 C C . ALA A 1 118 ? 28.414 3.693 -50.574 1.00 73.50 118 ALA A C 1
ATOM 928 O O . ALA A 1 118 ? 28.892 2.619 -50.940 1.00 73.50 118 ALA A O 1
ATOM 929 N N . ASP A 1 119 ? 28.764 4.854 -51.126 1.00 67.31 119 ASP A N 1
ATOM 930 C CA . ASP A 1 119 ? 29.682 4.945 -52.263 1.00 67.31 119 ASP A CA 1
ATOM 931 C C . ASP A 1 119 ? 31.125 4.572 -51.872 1.00 67.31 119 ASP A C 1
ATOM 933 O O . ASP A 1 119 ? 31.780 3.800 -52.578 1.00 67.31 119 ASP A O 1
ATOM 937 N N . ASP A 1 120 ? 31.594 5.022 -50.703 1.00 65.88 120 ASP A N 1
ATOM 938 C CA . ASP A 1 120 ? 32.941 4.729 -50.188 1.00 65.88 120 ASP A CA 1
ATOM 939 C C . ASP A 1 120 ? 33.106 3.259 -49.778 1.00 65.88 120 ASP A C 1
ATOM 941 O O . ASP A 1 120 ? 34.109 2.624 -50.110 1.00 65.88 120 ASP A O 1
ATOM 945 N N . VAL A 1 121 ? 32.112 2.677 -49.100 1.00 64.31 121 VAL A N 1
ATOM 946 C CA . VAL A 1 121 ? 32.136 1.264 -48.687 1.00 64.31 121 VAL A CA 1
ATOM 947 C C . VAL A 1 121 ? 32.102 0.346 -49.910 1.00 64.31 121 VAL A C 1
ATOM 949 O O . VAL A 1 121 ? 32.836 -0.642 -49.963 1.00 64.31 121 VAL A O 1
ATOM 952 N N . THR A 1 122 ? 31.311 0.688 -50.931 1.00 63.12 122 THR A N 1
ATOM 953 C CA . THR A 1 122 ? 31.229 -0.100 -52.171 1.00 63.12 122 THR A CA 1
ATOM 954 C C . THR A 1 122 ? 32.547 -0.064 -52.949 1.00 63.12 122 THR A C 1
ATOM 956 O O . THR A 1 122 ? 32.977 -1.089 -53.486 1.00 63.12 122 THR A O 1
ATOM 959 N N . LEU A 1 123 ? 33.231 1.085 -52.974 1.00 59.94 123 LEU A N 1
ATOM 960 C CA . LEU A 1 123 ? 34.565 1.227 -53.562 1.00 59.94 123 LEU A CA 1
ATOM 961 C C . LEU A 1 123 ? 35.628 0.431 -52.797 1.00 59.94 123 LEU A C 1
ATOM 963 O O . LEU A 1 123 ? 36.444 -0.248 -53.424 1.00 59.94 123 LEU A O 1
ATOM 967 N N . TYR A 1 124 ? 35.600 0.470 -51.463 1.00 61.69 124 TYR A N 1
ATOM 968 C CA . TYR A 1 124 ? 36.560 -0.244 -50.618 1.00 61.69 124 TYR A CA 1
ATOM 969 C C . TYR A 1 124 ? 36.434 -1.767 -50.775 1.00 61.69 124 TYR A C 1
ATOM 971 O O . TYR A 1 124 ? 37.419 -2.444 -51.070 1.00 61.69 124 TYR A O 1
ATOM 979 N N . VAL A 1 125 ? 35.208 -2.299 -50.698 1.00 66.75 125 VAL A N 1
ATOM 980 C CA . VAL A 1 125 ? 34.927 -3.739 -50.852 1.00 66.75 125 VAL A CA 1
ATOM 981 C C . VAL A 1 125 ? 35.268 -4.230 -52.261 1.00 66.75 125 VAL A C 1
ATOM 983 O O . VAL A 1 125 ? 35.834 -5.311 -52.426 1.00 66.75 125 VAL A O 1
ATOM 986 N N . ARG A 1 126 ? 34.974 -3.433 -53.298 1.00 62.75 126 ARG A N 1
ATOM 987 C CA . ARG A 1 126 ? 35.338 -3.772 -54.681 1.00 62.75 126 ARG A CA 1
ATOM 988 C C . ARG A 1 126 ? 36.855 -3.836 -54.868 1.00 62.75 126 ARG A C 1
ATOM 990 O O . ARG A 1 126 ? 37.330 -4.730 -55.561 1.00 62.75 126 ARG A O 1
ATOM 997 N N . LYS A 1 127 ? 37.609 -2.909 -54.272 1.00 64.06 127 LYS A N 1
ATOM 998 C CA . LYS A 1 127 ? 39.073 -2.871 -54.388 1.00 64.06 127 LYS A CA 1
ATOM 999 C C . LYS A 1 127 ? 39.725 -4.082 -53.712 1.00 64.06 127 LYS A C 1
ATOM 1001 O O . LYS A 1 127 ? 40.574 -4.728 -54.311 1.00 64.06 127 LYS A O 1
ATOM 1006 N N . GLU A 1 128 ? 39.250 -4.453 -52.527 1.00 68.75 128 GLU A N 1
ATOM 1007 C CA . GLU A 1 128 ? 39.767 -5.602 -51.773 1.00 68.75 128 GLU A CA 1
ATOM 1008 C C . GLU A 1 128 ? 39.468 -6.955 -52.452 1.00 68.75 128 GLU A C 1
ATOM 1010 O O . GLU A 1 128 ? 40.268 -7.886 -52.378 1.00 68.75 128 GLU A O 1
ATOM 1015 N N . LEU A 1 129 ? 38.335 -7.067 -53.159 1.00 63.00 129 LEU A N 1
ATOM 1016 C CA . LEU A 1 129 ? 37.993 -8.251 -53.959 1.00 63.00 129 LEU A CA 1
ATOM 1017 C C . LEU A 1 129 ? 38.848 -8.392 -55.226 1.00 63.00 129 LEU A C 1
ATOM 1019 O O . LEU A 1 129 ? 39.098 -9.515 -55.659 1.00 63.00 129 LEU A O 1
ATOM 1023 N N . ILE A 1 130 ? 39.289 -7.281 -55.819 1.00 65.94 130 ILE A N 1
ATOM 1024 C CA . ILE A 1 130 ? 40.187 -7.291 -56.982 1.00 65.94 130 ILE A CA 1
ATOM 1025 C C . ILE A 1 130 ? 41.604 -7.699 -56.551 1.00 65.94 130 ILE A C 1
ATOM 1027 O O . ILE A 1 130 ? 42.191 -8.584 -57.170 1.00 65.94 130 ILE A O 1
ATOM 1031 N N . ASP A 1 131 ? 42.109 -7.145 -55.446 1.00 69.50 131 ASP A N 1
ATOM 1032 C CA . ASP A 1 131 ? 43.454 -7.446 -54.927 1.00 69.50 131 ASP A CA 1
ATOM 1033 C C . ASP A 1 131 ? 43.608 -8.888 -54.402 1.00 69.50 131 ASP A C 1
ATOM 1035 O O . ASP A 1 131 ? 44.722 -9.389 -54.310 1.00 69.50 131 ASP A O 1
ATOM 1039 N N . ARG A 1 132 ? 42.514 -9.586 -54.063 1.00 66.62 132 ARG A N 1
ATOM 1040 C CA . ARG A 1 132 ? 42.555 -11.007 -53.650 1.00 66.62 132 ARG A CA 1
ATOM 1041 C C . ARG A 1 132 ? 42.448 -12.011 -54.802 1.00 66.62 132 ARG A C 1
ATOM 1043 O O . ARG A 1 132 ? 42.718 -13.189 -54.583 1.00 66.62 132 ARG A O 1
ATOM 1050 N N . ASN A 1 133 ? 42.015 -11.575 -55.985 1.00 57.06 133 ASN A N 1
ATOM 1051 C CA . ASN A 1 133 ? 41.808 -12.425 -57.167 1.00 57.06 133 ASN A CA 1
ATOM 1052 C C . ASN A 1 133 ? 42.860 -12.198 -58.269 1.00 57.06 133 ASN A C 1
ATOM 1054 O O . ASN A 1 133 ? 42.723 -12.765 -59.355 1.00 57.06 133 ASN A O 1
ATOM 1058 N N . THR A 1 134 ? 43.881 -11.382 -57.997 1.00 52.75 134 THR A N 1
ATOM 1059 C CA . THR A 1 134 ? 45.032 -11.128 -58.877 1.00 52.75 134 THR A CA 1
ATOM 1060 C C . THR A 1 134 ? 46.303 -11.602 -58.187 1.00 52.75 134 THR A C 1
ATOM 1062 O O . THR A 1 134 ? 47.174 -12.161 -58.888 1.00 52.75 134 THR A O 1
#

Secondary structure (DSSP, 8-state):
--HHHHHHHHHHHHHHHHHHHHHHHHEEEEE-SSSEEEEE-SS--SS--EEE-TT--HHHHHT-HHHHHHHHHTT-HHHHHHHHHHHHHHHHHHHHHHHHHHHHHHHHHHHHHHHHHHHHHHHHHHHHHHHT--

pLDDT: mean 87.58, std 11.26, range [52.75, 96.88]

Radius of gyration: 33.88 Å; chains: 1; bounding box: 80×32×99 Å

Foldseek 3Di:
DPPVVVVVVVVVVVVVVVVVLQQLQQWAWEQALVGTDIFGFPGGGNPHSYHYCHVPALVNCVVVVRVVVRCCVVPNVVVSVVRPVVVVVVVVVVVVVVVVVVVVVVVVVVVVVCVVCVVVVVVVVVVVVVVVVD

Sequence (134 aa):
MKPGSKLAVGGLLLAAALASLGWMGSRYVIRTSEGYAVVPKRFFSLSTVYVDARTWTYRDFDARPEIRKAMTSHGYGDYITDLRAAETRAAVDDARAYAETGWLLLKDAVRVFVDRYADDVTLYVRKELIDRNT